Protein AF-A0A3B9NRX4-F1 (afdb_monomer)

Foldseek 3Di:
DPDDDPVPDPPLDDAEAEQELCVLVVHLAADPPDDDDPVSRVVSCVVVVHDDDPSYDYHYHGNCLVVCCVPPVPCSVPVDDD

Nearest PDB structures (foldseek):
  7t88-assembly1_A-2  TM=3.398E-01  e=2.125E+00  Escherichia coli str. K-12 substr. MG1655
  8ir1-assembly1_y  TM=2.061E-01  e=7.104E+00  Homo sapiens

Secondary structure (DSSP, 8-state):
--S--GGGSPP--S-EEEEEHHHHHTSSSPPTT----HHHHHHHHHHTT----TT-EEEEE-SHHHH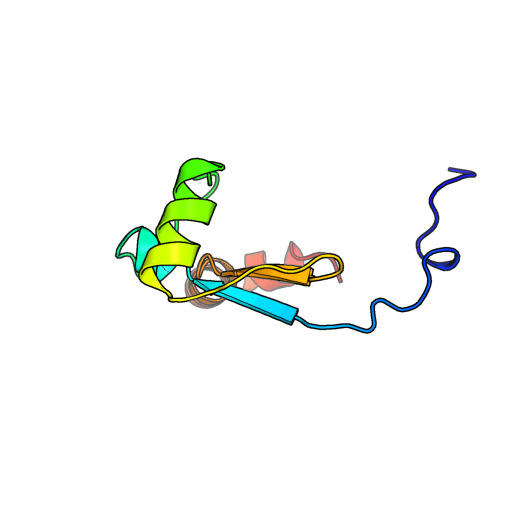HHHH-HHHHHHHS--

Sequence (82 aa):
LTKLSIHQVPPLIGRGVLLDMTRHFNVSAMAAGQVISSEDIKTAAKAQSVVFKTGDVILLHTGWTDAKLKSDPAAWGSTIPG

Mean predicted aligned error: 4.81 Å

Radius of gyration: 15.7 Å; Cα contacts (8 Å, |Δi|>4): 70; chains: 1; bounding box: 36×22×40 Å

Structure (mmCIF, N/CA/C/O backbone):
data_AF-A0A3B9NRX4-F1
#
_entry.id   AF-A0A3B9NRX4-F1
#
loop_
_atom_site.group_PDB
_atom_site.id
_atom_site.type_symbol
_atom_site.label_atom_id
_atom_site.label_alt_id
_atom_site.label_comp_id
_atom_site.label_asym_id
_atom_site.label_entity_id
_atom_site.label_seq_id
_atom_site.pdbx_PDB_ins_code
_atom_site.Cartn_x
_atom_site.Cartn_y
_atom_site.Cartn_z
_atom_site.occupancy
_atom_site.B_iso_or_equiv
_atom_site.auth_seq_id
_atom_site.auth_comp_id
_atom_site.auth_asym_id
_atom_site.auth_atom_id
_atom_site.pdbx_PDB_model_num
ATOM 1 N N . LEU A 1 1 ? 17.719 5.697 21.082 1.00 56.41 1 LEU A N 1
ATOM 2 C CA . LEU A 1 1 ? 16.251 5.902 21.051 1.00 56.41 1 LEU A CA 1
ATOM 3 C C . LEU A 1 1 ? 15.660 5.354 22.348 1.00 56.41 1 LEU A C 1
ATOM 5 O O . LEU A 1 1 ? 15.918 4.198 22.638 1.00 56.41 1 LEU A O 1
ATOM 9 N N . THR A 1 2 ? 14.917 6.138 23.134 1.00 76.12 2 THR A N 1
ATOM 10 C CA . THR A 1 2 ? 14.297 5.670 24.401 1.00 76.12 2 THR A CA 1
ATOM 11 C C . THR A 1 2 ? 12.765 5.644 24.369 1.00 76.12 2 THR A C 1
ATOM 13 O O . THR A 1 2 ? 12.134 5.299 25.362 1.00 76.12 2 THR A O 1
ATOM 16 N N . LYS A 1 3 ? 12.146 6.015 23.243 1.00 83.88 3 LYS A N 1
ATOM 17 C CA . LYS A 1 3 ? 10.689 6.089 23.060 1.00 83.88 3 LYS A CA 1
ATOM 18 C C . LYS A 1 3 ? 10.316 5.543 21.677 1.00 83.88 3 LYS A C 1
ATOM 20 O O . LYS A 1 3 ? 11.157 5.587 20.781 1.00 83.88 3 LYS A O 1
ATOM 25 N N . LEU A 1 4 ? 9.069 5.077 21.521 1.00 87.31 4 LEU A N 1
ATOM 26 C CA . LEU A 1 4 ? 8.486 4.549 20.271 1.00 87.31 4 LEU A CA 1
ATOM 27 C C . LEU A 1 4 ? 9.101 3.219 19.786 1.00 87.31 4 LEU A C 1
ATOM 29 O O . LEU A 1 4 ? 9.284 3.009 18.591 1.00 87.31 4 LEU A O 1
ATOM 33 N N . SER A 1 5 ? 9.435 2.318 20.715 1.00 87.00 5 SER A N 1
ATOM 34 C CA . SER A 1 5 ? 9.920 0.976 20.358 1.00 87.00 5 SER A CA 1
ATOM 35 C C . SER A 1 5 ? 8.774 0.079 19.882 1.00 87.00 5 SER A C 1
ATOM 37 O O . SER A 1 5 ? 7.708 0.070 20.497 1.00 87.00 5 SER A O 1
ATOM 39 N N . ILE A 1 6 ? 9.016 -0.739 18.852 1.00 89.12 6 ILE A N 1
ATOM 40 C CA . ILE A 1 6 ? 8.030 -1.694 18.317 1.00 89.12 6 ILE A CA 1
ATOM 41 C C . ILE A 1 6 ? 7.562 -2.717 19.364 1.00 89.12 6 ILE A C 1
ATOM 43 O O . ILE A 1 6 ? 6.410 -3.122 19.344 1.00 89.12 6 ILE A O 1
ATOM 47 N N . HIS A 1 7 ? 8.406 -3.061 20.343 1.00 87.69 7 HIS A N 1
ATOM 48 C CA . HIS A 1 7 ? 8.043 -3.950 21.458 1.00 87.69 7 HIS A CA 1
ATOM 49 C C . HIS A 1 7 ? 6.900 -3.387 22.328 1.00 87.69 7 HIS A C 1
ATOM 51 O O . HIS A 1 7 ? 6.196 -4.143 22.988 1.00 87.69 7 HIS A O 1
ATOM 57 N N . GLN A 1 8 ? 6.734 -2.060 22.367 1.00 89.50 8 GLN A N 1
ATOM 58 C CA . GLN A 1 8 ? 5.667 -1.409 23.134 1.00 89.50 8 GLN A CA 1
ATOM 59 C C . GLN A 1 8 ? 4.371 -1.264 22.329 1.00 89.50 8 GLN A C 1
ATOM 61 O O . GLN A 1 8 ? 3.350 -0.877 22.895 1.00 89.50 8 GLN A O 1
ATOM 66 N N . VAL A 1 9 ? 4.405 -1.533 21.019 1.00 87.69 9 VAL A N 1
ATOM 67 C CA . VAL A 1 9 ? 3.219 -1.499 20.163 1.00 87.69 9 VAL A CA 1
ATOM 68 C C . VAL A 1 9 ? 2.438 -2.793 20.409 1.00 87.69 9 VAL A C 1
ATOM 70 O O . VAL A 1 9 ? 2.999 -3.876 20.233 1.00 87.69 9 VAL A O 1
ATOM 73 N N . PRO A 1 10 ? 1.160 -2.722 20.827 1.00 86.50 10 PRO A N 1
ATOM 74 C CA . PRO A 1 10 ? 0.324 -3.910 20.938 1.00 86.50 10 PRO A CA 1
ATOM 75 C C . PRO A 1 10 ? 0.250 -4.656 19.598 1.00 86.50 10 PRO A C 1
ATOM 77 O O . PRO A 1 10 ? 0.367 -4.020 18.547 1.00 86.50 10 PRO A O 1
ATOM 80 N N . PRO A 1 11 ? 0.011 -5.980 19.598 1.00 85.75 11 PRO A N 1
ATOM 81 C CA . PRO A 1 11 ? -0.170 -6.727 18.362 1.00 85.75 11 PRO A CA 1
ATOM 82 C C . PRO A 1 11 ? -1.182 -6.049 17.432 1.00 85.75 11 PRO A C 1
ATOM 84 O O . PRO A 1 11 ? -2.296 -5.715 17.843 1.00 85.75 11 PRO A O 1
ATOM 87 N N . LEU A 1 12 ? -0.798 -5.858 16.170 1.00 88.56 12 LEU A N 1
ATOM 88 C CA . LEU A 1 12 ? -1.665 -5.282 15.143 1.00 88.56 12 LEU A CA 1
ATOM 89 C C . LEU A 1 12 ? -2.648 -6.347 14.643 1.00 88.56 12 LEU A C 1
ATOM 91 O O . LEU A 1 12 ? -2.464 -6.939 13.583 1.00 88.56 12 LEU A O 1
ATOM 95 N N . ILE A 1 13 ? -3.679 -6.618 15.443 1.00 90.94 13 ILE A N 1
ATOM 96 C CA . ILE A 1 13 ? -4.724 -7.598 15.137 1.00 90.94 13 ILE A CA 1
ATOM 97 C C . ILE A 1 13 ? -6.017 -6.842 14.845 1.00 90.94 13 ILE A C 1
ATOM 99 O O . ILE A 1 13 ? -6.585 -6.192 15.721 1.00 90.94 13 ILE A O 1
ATOM 103 N N . GLY A 1 14 ? -6.489 -6.927 13.605 1.00 92.19 14 GLY A N 1
ATOM 104 C CA . GLY A 1 14 ? -7.676 -6.206 13.168 1.00 92.19 14 GLY A CA 1
ATOM 105 C C . GLY A 1 14 ? -8.029 -6.479 11.713 1.00 92.19 14 GLY A C 1
ATOM 106 O O . GLY A 1 14 ? -7.495 -7.389 11.077 1.00 92.19 14 GLY A O 1
ATOM 107 N N . ARG A 1 15 ? -8.955 -5.680 11.179 1.00 96.88 15 ARG A N 1
ATOM 108 C CA . ARG A 1 15 ? -9.391 -5.793 9.788 1.00 96.88 15 ARG A CA 1
ATOM 109 C C . ARG A 1 15 ? -8.345 -5.186 8.852 1.00 96.88 15 ARG A C 1
ATOM 111 O O . ARG A 1 15 ? -8.062 -3.992 8.923 1.00 96.88 15 ARG A O 1
ATOM 118 N N . GLY A 1 16 ? -7.814 -6.006 7.950 1.00 96.38 16 GLY A N 1
ATOM 119 C CA . GLY A 1 16 ? -7.005 -5.551 6.820 1.00 96.38 16 GLY A CA 1
ATOM 120 C C . GLY A 1 16 ? -7.880 -5.170 5.6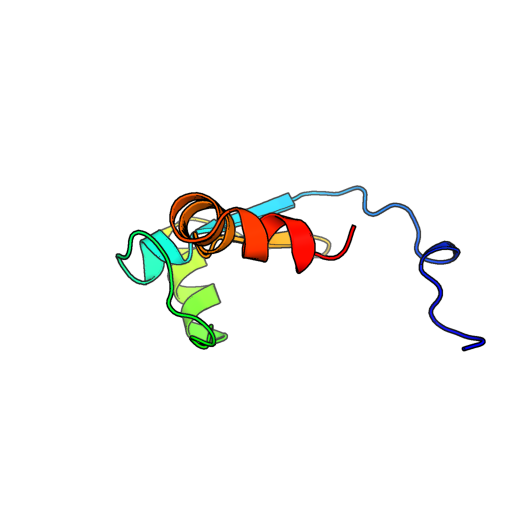26 1.00 96.38 16 GLY A C 1
ATOM 121 O O . GLY A 1 16 ? -8.866 -5.849 5.332 1.00 96.38 16 GLY A O 1
ATOM 122 N N . VAL A 1 17 ? -7.521 -4.094 4.929 1.00 97.81 17 VAL A N 1
ATOM 123 C CA . VAL A 1 17 ? -8.178 -3.650 3.693 1.00 97.81 17 VAL A CA 1
ATOM 124 C C . VAL A 1 17 ? -7.121 -3.466 2.614 1.00 97.81 17 VAL A C 1
ATOM 126 O O . VAL A 1 17 ? -6.246 -2.618 2.746 1.00 97.81 17 VAL A O 1
ATOM 129 N N . LEU A 1 18 ? -7.205 -4.244 1.536 1.00 97.50 18 LEU A N 1
ATOM 130 C CA . LEU A 1 18 ? -6.361 -4.059 0.358 1.00 97.50 18 LEU A CA 1
ATOM 131 C C . LEU A 1 18 ? -7.024 -3.057 -0.590 1.00 97.50 18 LEU A C 1
ATOM 133 O O . LEU A 1 18 ? -8.181 -3.242 -0.965 1.00 97.50 18 LEU A O 1
ATOM 137 N N . LEU A 1 19 ? -6.288 -2.028 -1.001 1.00 98.25 19 LEU A N 1
ATOM 138 C CA . LEU A 1 19 ? -6.705 -1.098 -2.043 1.00 98.25 19 LEU A CA 1
ATOM 139 C C . LEU A 1 19 ? -5.751 -1.203 -3.232 1.00 98.25 19 LEU A C 1
ATOM 141 O O . LEU A 1 19 ? -4.557 -0.932 -3.100 1.00 98.25 19 LEU A O 1
ATOM 145 N N . ASP A 1 20 ? -6.278 -1.608 -4.386 1.00 98.00 20 ASP A N 1
ATOM 146 C CA . ASP A 1 20 ? -5.455 -1.885 -5.559 1.00 98.00 20 ASP A CA 1
ATOM 147 C C . ASP A 1 20 ? -5.171 -0.629 -6.388 1.00 98.00 20 ASP A C 1
ATOM 149 O O . ASP A 1 20 ? -6.009 -0.182 -7.175 1.00 98.00 20 ASP A O 1
ATOM 153 N N . MET A 1 21 ? -3.991 -0.039 -6.212 1.00 98.31 21 MET A N 1
ATOM 154 C CA . MET A 1 21 ? -3.615 1.190 -6.908 1.00 98.31 21 MET A CA 1
ATOM 155 C C . MET A 1 21 ? -3.199 0.929 -8.356 1.00 98.31 21 MET A C 1
ATOM 157 O O . MET A 1 21 ? -3.318 1.830 -9.185 1.00 98.31 21 MET A O 1
ATOM 161 N N . THR A 1 22 ? -2.777 -0.292 -8.698 1.00 97.69 22 THR A N 1
ATOM 162 C CA . THR A 1 22 ? -2.453 -0.642 -10.090 1.00 97.69 22 THR A CA 1
ATOM 163 C C . THR A 1 22 ? -3.715 -0.624 -10.947 1.00 97.69 22 THR A C 1
ATOM 165 O O . THR A 1 22 ? -3.714 -0.047 -12.034 1.00 97.69 22 THR A O 1
ATOM 168 N N . ARG A 1 23 ? -4.833 -1.123 -10.399 1.00 97.56 23 ARG A N 1
ATOM 169 C CA . ARG A 1 23 ? -6.161 -1.017 -11.015 1.00 97.56 23 ARG A CA 1
ATOM 170 C C . ARG A 1 23 ? -6.646 0.428 -11.139 1.00 97.56 23 ARG A C 1
ATOM 172 O O . ARG A 1 23 ? -7.249 0.760 -12.153 1.00 97.56 23 ARG 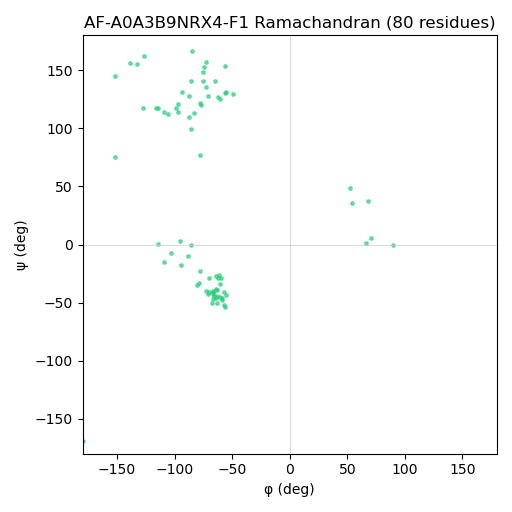A O 1
ATOM 179 N N . HIS A 1 24 ? -6.385 1.284 -10.146 1.00 97.75 24 HIS A N 1
ATOM 180 C CA . HIS A 1 24 ? -6.739 2.714 -10.205 1.00 97.75 24 HIS A CA 1
ATOM 181 C C . HIS A 1 24 ? -5.991 3.453 -11.322 1.00 97.75 24 HIS A C 1
ATOM 183 O O . HIS A 1 24 ? -6.608 4.170 -12.101 1.00 97.75 24 HIS A O 1
ATOM 189 N N . PHE A 1 25 ? -4.678 3.236 -11.442 1.00 97.38 25 PHE A N 1
ATOM 190 C CA . PHE A 1 25 ? -3.853 3.870 -12.478 1.00 97.38 25 PHE A CA 1
ATOM 191 C C . PHE A 1 25 ? -3.835 3.111 -13.815 1.00 97.38 25 PHE A C 1
ATOM 193 O O . PHE A 1 25 ? -3.190 3.563 -14.758 1.00 97.38 25 PHE A O 1
ATOM 200 N N . ASN A 1 26 ? -4.540 1.979 -13.909 1.00 97.25 26 ASN A N 1
ATOM 201 C CA . ASN A 1 26 ? -4.580 1.095 -15.074 1.00 97.25 26 ASN A CA 1
ATOM 202 C C . ASN A 1 26 ? -3.181 0.682 -15.580 1.00 97.25 26 ASN A C 1
ATOM 204 O O . ASN A 1 26 ? -2.865 0.771 -16.767 1.00 97.25 26 ASN A O 1
ATOM 208 N N . VAL A 1 27 ? -2.332 0.236 -14.656 1.00 96.75 27 VAL A N 1
ATOM 209 C CA . VAL A 1 27 ? -0.971 -0.252 -14.927 1.00 96.75 27 VAL A CA 1
ATOM 210 C C . VAL A 1 27 ? -0.783 -1.643 -14.333 1.00 96.75 27 VAL A C 1
ATOM 212 O O . VAL A 1 27 ? -1.534 -2.053 -13.457 1.00 96.75 27 VAL A O 1
ATOM 215 N N . SER A 1 28 ? 0.234 -2.384 -14.774 1.00 94.88 28 SER A N 1
ATOM 216 C CA . SER A 1 28 ? 0.618 -3.652 -14.133 1.00 94.88 28 SER A CA 1
ATOM 217 C C . SER A 1 28 ? 1.430 -3.436 -12.850 1.00 94.88 28 SER A C 1
ATOM 219 O O . SER A 1 28 ? 1.312 -4.211 -11.904 1.00 94.88 28 SER A O 1
ATOM 221 N N . ALA A 1 29 ? 2.230 -2.370 -12.809 1.00 95.88 29 ALA A N 1
ATOM 222 C CA . ALA A 1 29 ? 2.966 -1.907 -11.641 1.00 95.88 29 ALA A CA 1
ATOM 223 C C . ALA A 1 29 ? 3.183 -0.392 -11.733 1.00 95.88 29 ALA A C 1
ATOM 225 O O . ALA A 1 29 ? 3.372 0.152 -12.822 1.00 95.88 29 ALA A O 1
ATOM 226 N N . MET A 1 30 ? 3.151 0.286 -10.589 1.00 96.12 30 MET A N 1
ATOM 227 C CA . MET A 1 30 ? 3.411 1.725 -10.506 1.00 96.12 30 MET A CA 1
ATOM 228 C C . MET A 1 30 ? 4.900 2.043 -10.700 1.00 96.12 30 MET A C 1
ATOM 230 O O . MET A 1 30 ? 5.762 1.201 -10.445 1.00 96.12 30 MET A O 1
ATOM 234 N N . ALA A 1 31 ? 5.219 3.271 -11.117 1.00 92.19 31 ALA A N 1
ATOM 235 C CA . ALA A 1 31 ? 6.607 3.721 -11.220 1.00 92.19 31 ALA A CA 1
ATOM 236 C C . ALA A 1 31 ? 7.225 4.007 -9.834 1.00 92.19 31 ALA A C 1
ATOM 238 O O . ALA A 1 31 ? 6.525 4.386 -8.891 1.00 92.19 31 ALA A O 1
ATOM 239 N N . ALA A 1 32 ? 8.553 3.878 -9.713 1.00 88.25 32 ALA A N 1
ATOM 240 C CA . ALA A 1 32 ? 9.274 4.277 -8.500 1.00 88.25 32 ALA A CA 1
ATOM 241 C C . ALA A 1 32 ? 8.985 5.742 -8.153 1.00 88.25 32 ALA A C 1
ATOM 243 O O . ALA A 1 32 ? 9.107 6.618 -9.006 1.00 88.25 32 ALA A O 1
ATOM 244 N N . GLY A 1 33 ? 8.643 6.008 -6.892 1.00 89.00 33 GLY A N 1
ATOM 245 C CA . GLY A 1 33 ? 8.394 7.368 -6.408 1.00 89.00 33 GLY A CA 1
ATOM 246 C C . GLY A 1 33 ? 7.108 8.013 -6.935 1.00 89.00 33 GLY A C 1
ATOM 247 O O . GLY A 1 33 ? 6.868 9.180 -6.636 1.00 89.00 33 GLY A O 1
ATOM 248 N N . GLN A 1 34 ? 6.269 7.286 -7.685 1.00 94.00 34 GLN A N 1
ATOM 249 C CA . GLN A 1 34 ? 4.962 7.790 -8.097 1.00 94.00 34 GLN A CA 1
ATOM 250 C C . GLN A 1 34 ? 4.111 8.106 -6.860 1.00 94.00 34 GLN A C 1
ATOM 252 O O . GLN A 1 34 ? 3.908 7.260 -5.988 1.00 94.00 34 GLN A O 1
ATOM 257 N N . VAL A 1 35 ? 3.614 9.340 -6.791 1.00 96.00 35 VAL A N 1
ATOM 258 C CA . VAL A 1 35 ? 2.826 9.834 -5.658 1.00 96.00 35 VAL A CA 1
ATOM 259 C C . VAL A 1 35 ? 1.429 9.214 -5.675 1.00 96.00 35 VAL A C 1
ATOM 261 O O . VAL A 1 35 ? 0.779 9.167 -6.717 1.00 96.00 35 VAL A O 1
ATOM 264 N N . ILE A 1 36 ? 0.959 8.777 -4.504 1.00 97.44 36 ILE A N 1
ATOM 265 C CA . ILE A 1 36 ? -0.441 8.417 -4.252 1.00 97.44 36 ILE A CA 1
ATOM 266 C C . ILE A 1 36 ? -1.057 9.540 -3.421 1.00 97.44 36 ILE A C 1
ATOM 268 O O . ILE A 1 36 ? -0.672 9.747 -2.269 1.00 97.44 36 ILE A O 1
ATOM 272 N N . SER A 1 37 ? -1.994 10.283 -4.003 1.00 98.00 37 SER A N 1
ATOM 273 C CA . SER A 1 37 ? -2.674 11.379 -3.315 1.00 98.00 37 SER A CA 1
ATOM 274 C C . SER A 1 37 ? -3.872 10.890 -2.492 1.00 98.00 37 SER A C 1
ATOM 276 O O . SER A 1 37 ? -4.377 9.778 -2.654 1.00 98.00 37 SER A O 1
ATOM 278 N N . SER A 1 38 ? -4.390 11.756 -1.616 1.00 97.31 38 SER A N 1
ATOM 279 C CA . SER A 1 38 ? -5.633 11.457 -0.889 1.00 97.31 38 SER A CA 1
ATOM 280 C C . SER A 1 38 ? -6.850 11.319 -1.816 1.00 97.31 38 SER A C 1
ATOM 282 O O . SER A 1 38 ? -7.799 10.609 -1.481 1.00 97.31 38 SER A O 1
ATOM 284 N N . GLU A 1 39 ? -6.829 11.984 -2.973 1.00 98.06 39 GLU A N 1
ATOM 285 C CA . GLU A 1 39 ? -7.874 11.884 -3.990 1.00 98.06 39 GLU A CA 1
ATOM 286 C C . GLU A 1 39 ? -7.817 10.533 -4.705 1.00 98.06 39 GLU A C 1
ATOM 288 O O . GLU A 1 39 ? -8.860 9.903 -4.886 1.00 98.06 39 GLU A O 1
ATOM 293 N N . ASP A 1 40 ? -6.612 10.039 -5.004 1.00 97.94 40 ASP A N 1
ATOM 294 C CA . ASP A 1 40 ? -6.417 8.705 -5.576 1.00 97.94 40 ASP A CA 1
ATOM 295 C C . ASP A 1 40 ? -6.979 7.629 -4.652 1.00 97.94 40 ASP A C 1
ATOM 297 O O . ASP A 1 40 ? -7.744 6.775 -5.090 1.00 97.94 40 ASP A O 1
ATOM 301 N N . ILE A 1 41 ? -6.679 7.710 -3.352 1.00 97.94 41 ILE A N 1
ATOM 302 C CA . ILE A 1 41 ? -7.171 6.745 -2.357 1.00 97.94 41 ILE A CA 1
ATOM 303 C C . ILE A 1 41 ? -8.703 6.746 -2.306 1.00 97.94 41 ILE A C 1
ATOM 305 O O . ILE A 1 41 ? -9.323 5.683 -2.292 1.00 97.94 41 ILE A O 1
ATOM 309 N N . LYS A 1 42 ? -9.336 7.925 -2.295 1.00 97.81 42 LYS A N 1
ATOM 310 C CA . LYS A 1 42 ? -10.805 8.045 -2.263 1.00 97.81 42 LYS A CA 1
ATOM 311 C C . LYS A 1 42 ? -11.447 7.536 -3.554 1.00 97.81 42 LYS A C 1
ATOM 313 O O . LYS A 1 42 ? -12.458 6.836 -3.498 1.00 97.81 42 LYS A O 1
ATOM 318 N N . THR A 1 43 ? -10.864 7.875 -4.700 1.00 98.19 43 THR A N 1
ATOM 319 C CA . THR A 1 43 ? -11.362 7.479 -6.023 1.00 98.19 43 THR A CA 1
ATOM 320 C C . THR A 1 43 ? -11.235 5.977 -6.221 1.00 98.19 43 THR A C 1
ATOM 322 O O . THR A 1 43 ? -12.220 5.326 -6.571 1.00 98.19 43 THR A O 1
ATOM 325 N N . ALA A 1 44 ? -10.071 5.415 -5.892 1.00 98.25 44 ALA A N 1
ATOM 326 C CA . ALA A 1 44 ? -9.855 3.982 -5.863 1.00 98.25 44 ALA A CA 1
ATOM 327 C C . ALA A 1 44 ? -10.858 3.321 -4.910 1.00 98.25 44 ALA A C 1
ATOM 329 O O . ALA A 1 44 ? -11.603 2.449 -5.334 1.00 98.25 44 ALA A O 1
ATOM 330 N N . ALA A 1 45 ? -10.985 3.768 -3.658 1.00 98.19 45 ALA A N 1
ATOM 331 C CA . ALA A 1 45 ? -11.909 3.142 -2.708 1.00 98.19 45 ALA A CA 1
ATOM 332 C C . ALA A 1 45 ? -13.350 3.100 -3.240 1.00 98.19 45 ALA A C 1
ATOM 334 O O . ALA A 1 45 ? -13.996 2.053 -3.194 1.00 98.19 45 ALA A O 1
ATOM 335 N N . LYS A 1 46 ? -13.820 4.201 -3.840 1.00 98.25 46 LYS A N 1
ATOM 336 C CA . LYS A 1 46 ? -15.142 4.272 -4.472 1.00 98.25 46 LYS A CA 1
ATOM 337 C C . LYS A 1 46 ? -15.273 3.311 -5.656 1.00 98.25 46 LYS A C 1
ATOM 339 O O . LYS A 1 46 ? -16.227 2.539 -5.696 1.00 98.25 46 LYS A O 1
ATOM 344 N N . ALA A 1 47 ? -14.328 3.324 -6.597 1.00 98.25 47 ALA A N 1
ATOM 345 C CA . ALA A 1 47 ? -14.349 2.447 -7.773 1.00 98.25 47 ALA A CA 1
ATOM 346 C C . ALA A 1 47 ? -14.278 0.957 -7.397 1.00 98.25 47 ALA A C 1
ATOM 348 O O . ALA A 1 47 ? -14.797 0.092 -8.100 1.00 98.25 47 ALA A O 1
ATOM 349 N N . GLN A 1 48 ? -13.647 0.657 -6.264 1.00 98.19 48 GLN A N 1
ATOM 350 C CA . GLN A 1 48 ? -13.456 -0.694 -5.752 1.00 98.19 48 GLN A CA 1
ATOM 351 C C . GLN A 1 48 ? -14.528 -1.112 -4.737 1.00 98.19 48 GLN A C 1
ATOM 353 O O . GLN A 1 48 ? -14.455 -2.219 -4.214 1.00 98.19 48 GLN A O 1
ATOM 358 N N . SER A 1 49 ? -15.532 -0.260 -4.485 1.00 97.88 49 SER A N 1
ATOM 359 C CA . SER A 1 49 ? -16.601 -0.492 -3.500 1.00 97.88 49 SER A CA 1
ATOM 360 C C . SER A 1 49 ? -16.076 -0.810 -2.090 1.00 97.88 49 SER A C 1
ATOM 362 O O . SER A 1 49 ? -16.654 -1.606 -1.352 1.00 97.88 49 SER A O 1
ATOM 364 N N . VAL A 1 50 ? -14.967 -0.174 -1.705 1.00 97.56 50 VAL A N 1
ATOM 365 C CA . VAL A 1 50 ? -14.335 -0.310 -0.390 1.00 97.56 50 VAL A CA 1
ATOM 366 C C . VAL A 1 50 ? -14.843 0.783 0.548 1.00 97.56 50 VAL A C 1
ATOM 368 O O . VAL A 1 50 ? -14.813 1.968 0.222 1.00 97.56 50 VAL A O 1
ATOM 371 N N . VAL A 1 51 ? -15.251 0.382 1.754 1.00 96.19 51 VAL A N 1
ATOM 372 C CA . VAL A 1 51 ? -15.615 1.297 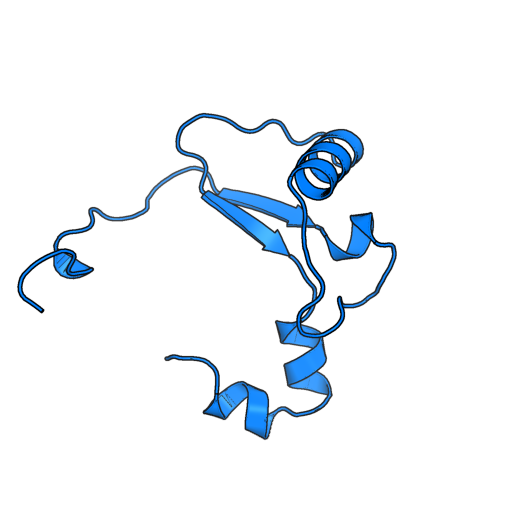2.845 1.00 96.19 51 VAL A CA 1
ATOM 373 C C . VAL A 1 51 ? -14.623 1.137 3.995 1.00 96.19 51 VAL A C 1
ATOM 375 O O . VAL A 1 51 ? -14.519 0.065 4.611 1.00 96.19 51 VAL A O 1
ATOM 378 N N . PHE A 1 52 ? -13.898 2.216 4.286 1.00 96.62 52 PHE A N 1
ATOM 379 C CA . PHE A 1 52 ? -12.980 2.287 5.420 1.00 96.62 52 PHE A CA 1
ATOM 380 C C . PHE A 1 52 ? -13.738 2.448 6.736 1.00 96.62 52 PHE A C 1
ATOM 382 O O . PHE A 1 52 ? -14.802 3.066 6.797 1.00 96.62 52 PHE A O 1
ATOM 389 N N . LYS A 1 53 ? -13.170 1.891 7.800 1.00 96.75 53 LYS A N 1
ATOM 390 C CA . LYS A 1 53 ? -13.658 1.982 9.173 1.00 96.75 53 LYS A CA 1
ATOM 391 C C . LYS A 1 53 ? -12.500 2.348 10.092 1.00 96.75 53 LYS A C 1
ATOM 393 O O . LYS A 1 53 ? -11.337 2.071 9.802 1.00 96.75 53 LYS A O 1
ATOM 398 N N . THR A 1 54 ? -12.827 2.957 11.225 1.00 95.12 54 THR A N 1
ATOM 399 C CA . THR A 1 54 ? -11.850 3.218 12.283 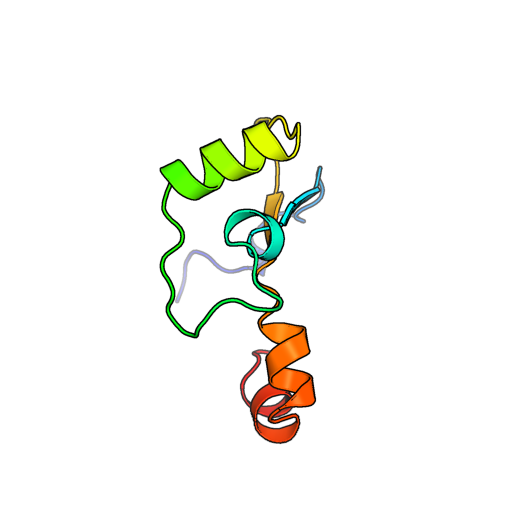1.00 95.12 54 THR A CA 1
ATOM 400 C C . THR A 1 54 ? -11.176 1.916 12.710 1.00 95.12 54 THR A C 1
ATOM 402 O O . THR A 1 54 ? -11.859 0.933 12.994 1.00 95.12 54 THR A O 1
ATOM 405 N N . GLY A 1 55 ? -9.843 1.928 12.764 1.00 92.56 55 GLY A N 1
ATOM 406 C CA . GLY A 1 55 ? -9.033 0.767 13.142 1.00 92.56 55 GLY A CA 1
ATOM 407 C C . GLY A 1 55 ? -8.617 -0.140 11.981 1.00 92.56 55 GLY A C 1
ATOM 408 O O . GLY A 1 55 ? -7.909 -1.113 12.223 1.00 92.56 55 GLY A O 1
ATOM 409 N N . ASP A 1 56 ? -9.014 0.157 10.738 1.00 96.38 56 ASP A N 1
ATOM 410 C CA . ASP A 1 56 ? -8.513 -0.584 9.580 1.00 96.38 56 ASP A CA 1
ATOM 411 C C . ASP A 1 56 ? -7.011 -0.380 9.376 1.00 96.38 56 ASP A C 1
ATOM 413 O O . ASP A 1 56 ? -6.498 0.740 9.446 1.00 96.38 56 ASP A O 1
ATOM 417 N N . VAL A 1 57 ? -6.334 -1.461 8.994 1.00 95.62 57 VAL A N 1
ATOM 418 C CA . VAL A 1 57 ? -5.000 -1.396 8.396 1.00 95.62 57 VAL A CA 1
ATOM 419 C C . VAL A 1 57 ? -5.166 -1.461 6.883 1.00 95.62 57 VAL A C 1
ATOM 421 O O . VAL A 1 57 ? -5.620 -2.470 6.342 1.00 95.62 57 VAL A O 1
ATOM 424 N N . ILE A 1 58 ? -4.826 -0.371 6.197 1.00 96.44 58 ILE A N 1
ATOM 425 C CA . ILE A 1 58 ? -4.991 -0.256 4.746 1.00 96.44 58 ILE A CA 1
ATOM 426 C C . ILE A 1 58 ? -3.663 -0.580 4.061 1.00 96.44 58 ILE A C 1
ATOM 428 O O . ILE A 1 58 ? -2.662 0.099 4.283 1.00 96.44 58 ILE A O 1
ATOM 432 N N . LEU A 1 59 ? -3.670 -1.596 3.203 1.00 96.81 59 LEU A N 1
ATOM 433 C CA . LEU A 1 59 ? -2.550 -1.958 2.346 1.00 96.81 59 LEU A CA 1
ATOM 434 C C . LEU A 1 59 ? -2.784 -1.394 0.942 1.00 96.81 59 LEU A C 1
ATOM 436 O O . LEU A 1 59 ? -3.736 -1.777 0.263 1.00 96.81 59 LEU A O 1
ATOM 440 N N . LEU A 1 60 ? -1.905 -0.496 0.503 1.00 97.56 60 LEU A N 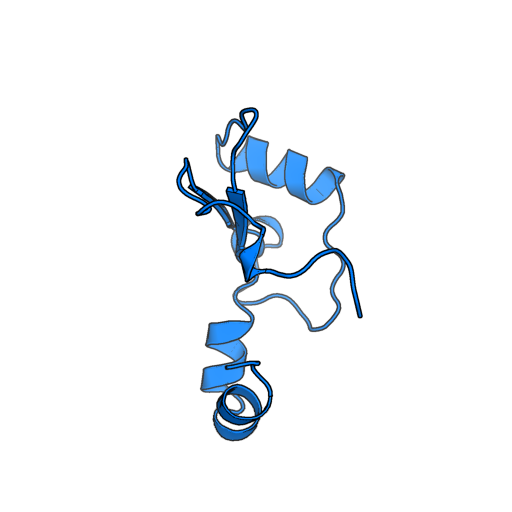1
ATOM 441 C CA . LEU A 1 60 ? -1.919 0.038 -0.857 1.00 97.56 60 LEU A CA 1
ATOM 442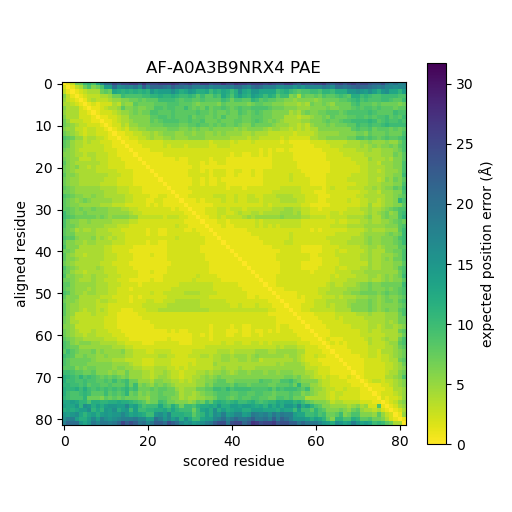 C C . LEU A 1 60 ? -1.106 -0.888 -1.763 1.00 97.56 60 LEU A C 1
ATOM 444 O O . LEU A 1 60 ? 0.117 -0.961 -1.652 1.00 97.56 60 LEU A O 1
ATOM 448 N N . HIS A 1 61 ? -1.782 -1.604 -2.656 1.00 97.19 61 HIS A N 1
ATOM 449 C CA . HIS A 1 61 ? -1.120 -2.491 -3.603 1.00 97.19 61 HIS A CA 1
ATOM 450 C C . HIS A 1 61 ? -0.632 -1.702 -4.822 1.00 97.19 61 HIS A C 1
ATOM 452 O O . HIS A 1 61 ? -1.430 -1.181 -5.597 1.00 97.19 61 HIS A O 1
ATOM 458 N N . THR A 1 62 ? 0.689 -1.612 -4.980 1.00 96.81 62 THR A N 1
ATOM 459 C CA . THR A 1 62 ? 1.353 -0.851 -6.056 1.00 96.81 62 THR A CA 1
ATOM 460 C C . THR A 1 62 ? 1.902 -1.732 -7.181 1.00 96.81 62 THR A C 1
ATOM 462 O O . THR A 1 62 ? 2.415 -1.211 -8.171 1.00 96.81 62 THR A O 1
ATOM 465 N N . GLY A 1 63 ? 1.865 -3.062 -7.023 1.00 93.94 63 GLY A N 1
ATOM 466 C CA . GLY A 1 63 ? 2.520 -4.023 -7.921 1.00 93.94 63 GLY A CA 1
ATOM 467 C C . GLY A 1 63 ? 4.057 -3.967 -7.911 1.00 93.94 63 GLY A C 1
ATOM 468 O O . GLY A 1 63 ? 4.704 -4.717 -8.641 1.00 93.94 63 GLY A O 1
ATOM 469 N N . TRP A 1 64 ? 4.664 -3.095 -7.094 1.00 91.75 64 TRP A N 1
ATOM 470 C CA . TRP A 1 64 ? 6.104 -2.824 -7.128 1.00 91.75 64 TRP A CA 1
ATOM 471 C C . TRP A 1 64 ? 6.953 -4.029 -6.726 1.00 91.75 64 TRP A C 1
ATOM 473 O O . TRP A 1 64 ? 7.938 -4.327 -7.394 1.00 91.75 64 TRP A O 1
ATOM 483 N N . THR A 1 65 ? 6.561 -4.733 -5.660 1.00 88.88 65 THR A N 1
ATOM 484 C CA . THR A 1 65 ? 7.276 -5.904 -5.135 1.00 88.88 65 THR A CA 1
ATOM 485 C C . THR A 1 65 ? 7.443 -6.976 -6.207 1.00 88.88 65 THR A C 1
ATOM 487 O O . THR A 1 65 ? 8.567 -7.367 -6.508 1.00 88.88 65 THR A O 1
ATOM 490 N N . ASP A 1 66 ? 6.345 -7.388 -6.840 1.00 89.81 66 ASP A N 1
ATOM 491 C CA . ASP A 1 66 ? 6.356 -8.440 -7.858 1.00 89.81 66 ASP A CA 1
ATOM 492 C C . ASP A 1 66 ? 7.113 -8.009 -9.115 1.00 89.81 66 ASP A C 1
ATOM 494 O O . ASP A 1 66 ? 7.867 -8.793 -9.696 1.00 89.81 66 ASP A O 1
ATOM 498 N N . ALA A 1 67 ? 6.928 -6.756 -9.542 1.00 90.12 67 ALA A N 1
ATOM 499 C CA . ALA A 1 67 ? 7.638 -6.212 -10.690 1.00 90.12 67 ALA A CA 1
ATOM 500 C C . ALA A 1 67 ? 9.150 -6.161 -10.440 1.00 90.12 67 ALA A C 1
ATOM 502 O O . ALA A 1 67 ? 9.923 -6.582 -11.302 1.00 90.12 67 ALA A O 1
ATOM 503 N N . LYS A 1 68 ? 9.577 -5.707 -9.253 1.00 90.00 68 LYS A N 1
ATOM 504 C CA . LYS A 1 68 ? 10.995 -5.627 -8.897 1.00 90.00 68 LYS A CA 1
ATOM 505 C C . LYS A 1 68 ? 11.640 -6.978 -8.688 1.00 90.00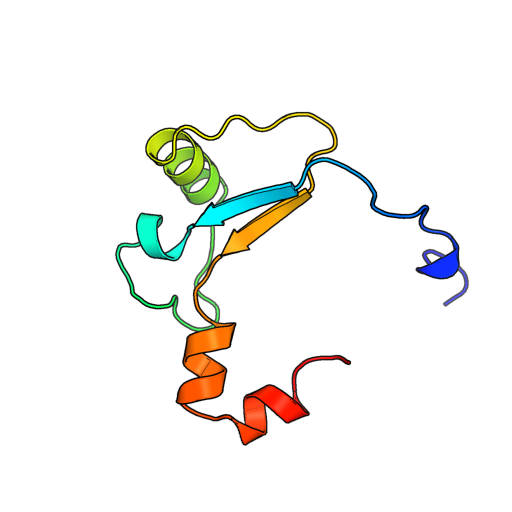 68 LYS A C 1
ATOM 507 O O . LYS A 1 68 ? 12.731 -7.171 -9.209 1.00 90.00 68 LYS A O 1
ATOM 512 N N . LEU A 1 69 ? 10.959 -7.918 -8.039 1.00 89.88 69 LEU A N 1
ATOM 513 C CA . LEU A 1 69 ? 11.451 -9.286 -7.922 1.00 89.88 69 LEU A CA 1
ATOM 514 C C . LEU A 1 69 ? 11.698 -9.913 -9.301 1.00 89.88 69 LEU A C 1
ATOM 516 O O . LEU A 1 69 ? 12.708 -10.576 -9.491 1.00 89.88 69 LEU A O 1
ATOM 520 N N . LYS A 1 70 ? 10.814 -9.681 -10.280 1.00 91.00 70 LYS A N 1
ATOM 521 C CA . LYS A 1 70 ? 10.998 -10.194 -11.648 1.00 91.00 70 LYS A CA 1
ATOM 522 C C . LYS A 1 70 ? 12.128 -9.491 -12.400 1.00 91.00 70 LYS A C 1
ATOM 524 O O . LYS A 1 70 ? 12.873 -10.153 -13.113 1.00 91.00 70 LYS A O 1
ATOM 529 N N . SER A 1 71 ? 12.229 -8.164 -12.290 1.00 92.50 71 SER A N 1
ATOM 530 C CA . SER A 1 71 ? 13.200 -7.384 -13.069 1.00 92.50 71 SER A CA 1
ATOM 531 C C . SER A 1 71 ? 14.615 -7.410 -12.490 1.00 92.50 71 SER A C 1
ATOM 533 O O . SER A 1 71 ? 15.580 -7.327 -13.238 1.00 92.50 71 SER A O 1
ATOM 535 N N . ASP A 1 72 ? 14.729 -7.451 -11.162 1.00 90.44 72 ASP A N 1
ATOM 536 C CA . ASP A 1 72 ? 15.991 -7.374 -10.425 1.00 90.44 72 ASP A CA 1
ATOM 537 C C . ASP A 1 72 ? 15.865 -8.115 -9.074 1.00 90.44 72 ASP A C 1
ATOM 539 O O . ASP A 1 72 ? 15.708 -7.494 -8.014 1.00 90.44 72 ASP A O 1
ATOM 543 N N . PRO A 1 73 ? 15.886 -9.463 -9.099 1.00 88.25 73 PRO A N 1
ATOM 544 C CA . PRO A 1 73 ? 15.703 -10.279 -7.901 1.00 88.25 73 PRO A CA 1
ATOM 545 C C . PRO A 1 73 ? 16.770 -10.026 -6.831 1.00 88.25 73 PRO A C 1
ATOM 547 O O . PRO A 1 73 ? 16.477 -10.101 -5.637 1.00 88.25 73 PRO A O 1
ATOM 550 N N . ALA A 1 74 ? 18.004 -9.732 -7.256 1.00 88.31 74 ALA A N 1
ATOM 551 C CA . ALA A 1 74 ? 19.126 -9.503 -6.356 1.00 88.31 74 ALA A CA 1
ATOM 552 C C . ALA A 1 74 ? 18.917 -8.219 -5.547 1.00 88.31 74 ALA A C 1
ATOM 554 O O . ALA A 1 74 ? 18.970 -8.267 -4.319 1.00 88.31 74 ALA A O 1
ATOM 555 N N . ALA A 1 75 ? 18.595 -7.103 -6.214 1.00 83.88 75 ALA A N 1
ATOM 556 C CA . ALA A 1 75 ? 18.292 -5.861 -5.512 1.00 83.88 75 ALA A CA 1
ATOM 557 C C . ALA A 1 75 ? 17.041 -5.995 -4.638 1.00 83.88 75 ALA A C 1
ATOM 559 O O . ALA A 1 75 ? 17.027 -5.492 -3.515 1.00 83.88 75 ALA A O 1
ATOM 560 N N . TRP A 1 76 ? 16.001 -6.692 -5.110 1.00 84.38 76 TRP A N 1
ATOM 561 C CA . TRP A 1 76 ? 14.800 -6.927 -4.308 1.00 84.38 76 TRP A CA 1
ATOM 562 C C . TRP A 1 76 ? 15.125 -7.675 -3.007 1.00 84.38 76 TRP A C 1
ATOM 564 O O . TRP A 1 76 ? 14.742 -7.216 -1.939 1.00 84.38 76 TRP A O 1
ATOM 574 N N . GLY A 1 77 ? 15.896 -8.765 -3.068 1.00 82.25 77 GLY A N 1
ATOM 575 C CA . GLY A 1 77 ? 16.247 -9.557 -1.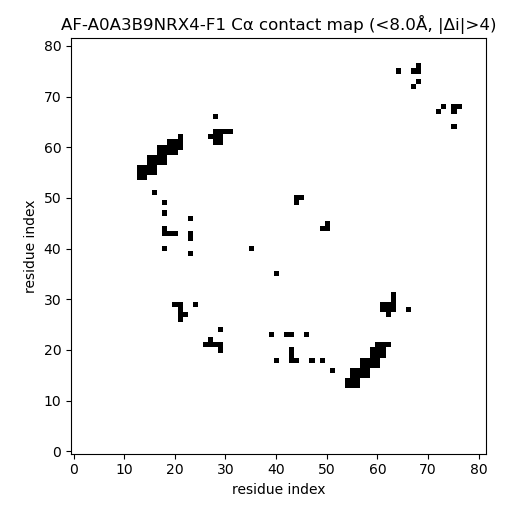885 1.00 82.25 77 GLY A CA 1
ATOM 576 C C . GLY A 1 77 ? 17.217 -8.872 -0.916 1.00 82.25 77 GLY A C 1
ATOM 577 O O . GLY A 1 77 ? 17.168 -9.152 0.277 1.00 82.25 77 GLY A O 1
ATOM 578 N N . SER A 1 78 ? 18.092 -7.981 -1.399 1.00 84.31 78 SER A N 1
ATOM 579 C CA . SER A 1 78 ? 19.124 -7.344 -0.565 1.00 84.31 78 SER A CA 1
ATOM 580 C C . SER A 1 78 ? 18.730 -5.980 0.008 1.00 84.31 78 SER A C 1
ATOM 582 O O . SER A 1 78 ? 19.410 -5.489 0.907 1.00 84.31 78 SER A O 1
ATOM 584 N N . THR A 1 79 ? 17.704 -5.323 -0.545 1.00 77.06 79 THR A N 1
ATOM 585 C CA . THR A 1 79 ? 17.304 -3.957 -0.144 1.00 77.06 79 THR A CA 1
ATOM 586 C C . THR A 1 79 ? 15.994 -3.895 0.629 1.00 77.06 79 THR A C 1
ATOM 588 O O . THR A 1 79 ? 15.721 -2.872 1.262 1.00 77.06 79 THR A O 1
ATOM 591 N N . ILE A 1 80 ? 15.188 -4.963 0.617 1.00 66.69 80 ILE A N 1
ATOM 592 C CA . ILE A 1 80 ? 14.032 -5.049 1.507 1.00 66.69 80 ILE A CA 1
ATOM 593 C C . ILE A 1 80 ? 14.528 -5.261 2.945 1.00 66.69 80 ILE A C 1
ATOM 595 O O . ILE A 1 80 ? 15.334 -6.159 3.184 1.00 66.69 80 ILE A O 1
ATOM 599 N N . PRO A 1 81 ? 14.094 -4.440 3.915 1.00 52.75 81 PRO A N 1
ATOM 600 C CA . PRO A 1 81 ? 14.390 -4.711 5.312 1.00 52.75 81 PRO A CA 1
ATOM 601 C C . PRO A 1 81 ? 13.746 -6.042 5.722 1.00 52.75 81 PRO A C 1
ATOM 603 O O . PRO A 1 81 ? 12.544 -6.238 5.526 1.00 52.75 81 PRO A O 1
ATOM 606 N N . GLY A 1 82 ? 14.567 -6.932 6.281 1.00 47.31 82 GLY A N 1
ATOM 607 C CA . GLY A 1 82 ? 14.202 -8.196 6.918 1.00 47.31 82 GLY A CA 1
ATOM 608 C C . GLY A 1 82 ? 14.898 -8.311 8.263 1.00 47.31 82 GLY A C 1
ATOM 609 O O . GLY A 1 82 ? 16.095 -7.947 8.323 1.00 47.31 82 GLY A O 1
#

pLDDT: mean 91.33, std 9.7, range [47.31, 98.31]

Solvent-accessible surface area (backbone atoms only — not comparable to full-atom values): 5343 Å² total; per-residue (Å²): 137,94,72,91,54,72,88,77,52,73,84,93,78,71,55,74,41,81,43,59,47,18,71,63,71,71,43,84,46,56,62,90,88,64,84,82,50,76,62,53,54,53,51,35,28,60,78,68,74,55,81,89,57,93,78,56,48,76,44,78,39,40,40,46,69,66,50,37,41,73,76,39,46,67,60,44,67,73,68,55,92,127